Protein AF-A0A1S8MDS1-F1 (afdb_monomer)

Mean predicted aligned error: 8.6 Å

Foldseek 3Di:
DDDPDDDDDDDPQWPKDAFQFFKWWDFPPDIATAGFGIDTPFKTWGQGPVRDIDIDTPVRTPDMDTD

pLDDT: mean 77.58, std 19.83, range [33.16, 94.06]

Sequence (67 aa):
MQEYRTEYCLKDDEAAFYEDDKVDIQSNDKRIVGTIAVITAYRLFIDTEKGTRDFVNISDIRSVKKL

Radius of gyration: 12.63 Å; Cα contacts (8 Å, |Δi|>4): 125; chains: 1; bounding box: 33×22×27 Å

Solvent-accessible surface area (backbone atoms only — not comparable to full-atom values): 4161 Å² total; per-residue (Å²): 138,85,82,83,78,82,83,83,86,82,77,79,96,67,64,68,45,74,44,93,46,44,33,41,35,36,36,87,91,49,76,50,59,28,28,39,52,36,36,43,90,56,40,39,31,28,43,26,90,85,80,46,78,46,75,44,48,55,91,48,55,77,45,79,41,81,110

Structure (mmCIF, N/CA/C/O backbone):
data_AF-A0A1S8MDS1-F1
#
_entry.id   AF-A0A1S8MDS1-F1
#
loop_
_atom_site.group_PDB
_atom_site.id
_atom_site.type_symbol
_atom_site.label_atom_id
_atom_site.label_alt_id
_atom_site.label_comp_id
_atom_site.label_asym_id
_atom_site.label_entity_id
_atom_site.label_seq_id
_atom_site.pdbx_PDB_ins_code
_atom_site.Cartn_x
_atom_site.Cartn_y
_atom_site.Cartn_z
_atom_site.occupancy
_atom_site.B_iso_or_equiv
_atom_site.auth_seq_id
_atom_site.auth_comp_id
_atom_site.auth_asym_id
_atom_site.auth_atom_id
_atom_site.pdbx_PDB_model_num
ATOM 1 N N . MET A 1 1 ? 18.580 14.326 17.092 1.00 38.28 1 MET A N 1
ATOM 2 C CA . MET A 1 1 ? 18.545 14.042 15.644 1.00 38.28 1 MET A CA 1
ATOM 3 C C . MET A 1 1 ? 18.737 12.551 15.510 1.00 38.28 1 MET A C 1
ATOM 5 O O . MET A 1 1 ? 19.804 12.078 15.867 1.00 38.28 1 MET A O 1
ATOM 9 N N . GLN A 1 2 ? 17.683 11.811 15.178 1.00 40.03 2 GLN A N 1
ATOM 10 C CA . GLN A 1 2 ? 17.771 10.361 15.032 1.00 40.03 2 GLN A CA 1
ATOM 11 C C . GLN A 1 2 ? 17.986 10.074 13.546 1.00 40.03 2 GLN A C 1
ATOM 13 O O . GLN A 1 2 ? 17.159 10.446 12.718 1.00 40.03 2 GLN A O 1
ATOM 18 N N . GLU A 1 3 ? 19.156 9.535 13.217 1.00 42.69 3 GLU A N 1
ATOM 19 C CA . GLU A 1 3 ? 19.519 9.133 11.862 1.00 42.69 3 GLU A CA 1
ATOM 20 C C . GLU A 1 3 ? 18.748 7.859 11.501 1.00 42.69 3 GLU A C 1
ATOM 22 O O . GLU A 1 3 ? 19.021 6.786 12.039 1.00 42.69 3 GLU A O 1
ATOM 27 N N . TYR A 1 4 ? 17.780 7.965 10.591 1.00 36.28 4 TYR A N 1
ATOM 28 C CA . TYR A 1 4 ? 17.159 6.799 9.967 1.00 36.28 4 TYR A CA 1
ATOM 29 C C . TYR A 1 4 ? 18.059 6.333 8.824 1.00 36.28 4 TYR A C 1
ATOM 31 O O . TYR A 1 4 ? 17.969 6.795 7.686 1.00 36.28 4 TYR A O 1
ATOM 39 N N . ARG A 1 5 ? 18.996 5.443 9.152 1.00 37.47 5 ARG A N 1
ATOM 40 C CA . ARG A 1 5 ? 19.884 4.807 8.180 1.00 37.47 5 ARG A CA 1
ATOM 41 C C . ARG A 1 5 ? 19.101 3.710 7.458 1.00 37.47 5 ARG A C 1
ATOM 43 O O . ARG A 1 5 ? 18.882 2.638 8.010 1.00 37.47 5 ARG A O 1
ATOM 50 N N . THR A 1 6 ? 18.661 3.987 6.233 1.00 38.44 6 THR A N 1
ATOM 51 C CA . THR A 1 6 ? 18.092 2.951 5.358 1.00 38.44 6 THR A CA 1
ATOM 52 C C . THR A 1 6 ? 19.253 2.211 4.696 1.00 38.44 6 THR A C 1
ATOM 54 O O . THR A 1 6 ? 19.936 2.769 3.838 1.00 38.44 6 THR A O 1
ATOM 57 N N . GLU A 1 7 ? 19.534 0.984 5.136 1.00 40.28 7 GLU A N 1
ATOM 58 C CA . GLU A 1 7 ? 20.500 0.099 4.477 1.00 40.28 7 GLU A CA 1
ATOM 59 C C . GLU A 1 7 ? 19.791 -0.687 3.366 1.00 40.28 7 GLU A C 1
ATOM 61 O O . GLU A 1 7 ? 18.917 -1.512 3.620 1.00 40.28 7 GLU A O 1
ATOM 66 N N . TYR A 1 8 ? 20.163 -0.398 2.117 1.00 43.38 8 TYR A N 1
ATOM 67 C CA . TYR A 1 8 ? 19.632 -1.043 0.919 1.00 43.38 8 TYR A CA 1
ATOM 68 C C . TYR A 1 8 ? 20.501 -2.253 0.558 1.00 43.38 8 TYR A C 1
ATOM 70 O O . TYR A 1 8 ? 21.668 -2.097 0.200 1.00 43.38 8 TYR A O 1
ATOM 78 N N . CYS A 1 9 ? 19.937 -3.460 0.624 1.00 33.16 9 CYS A N 1
ATOM 79 C CA . CYS A 1 9 ? 20.555 -4.664 0.072 1.00 33.16 9 CYS A CA 1
ATOM 80 C C . CYS A 1 9 ? 19.871 -4.979 -1.261 1.00 33.16 9 CYS A C 1
ATOM 82 O O . CYS A 1 9 ? 18.764 -5.511 -1.285 1.00 33.16 9 CYS A O 1
ATOM 84 N N . LEU A 1 10 ? 20.508 -4.581 -2.364 1.00 43.75 10 LEU A N 1
ATOM 85 C CA . LEU A 1 10 ? 20.006 -4.785 -3.722 1.00 43.75 10 LEU A CA 1
ATOM 86 C C . LEU A 1 10 ? 20.668 -6.019 -4.339 1.00 43.75 10 LEU A C 1
ATOM 88 O O . LEU A 1 10 ? 21.893 -6.073 -4.468 1.00 43.75 10 LEU A O 1
ATOM 92 N N . LYS A 1 11 ? 19.844 -6.973 -4.772 1.00 41.94 11 LYS A N 1
ATOM 93 C CA . LYS A 1 11 ? 20.184 -7.927 -5.828 1.00 41.94 11 LYS A CA 1
ATOM 94 C C . LYS A 1 11 ? 18.988 -8.0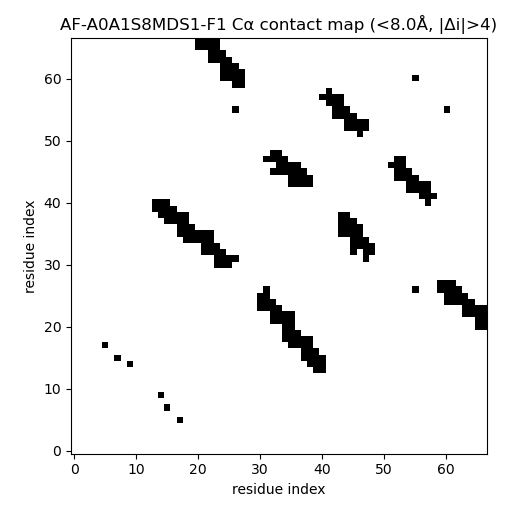32 -6.770 1.00 41.94 11 LYS A C 1
ATOM 96 O O . LYS A 1 11 ? 17.952 -8.531 -6.358 1.00 41.94 11 LYS A O 1
ATOM 101 N N . ASP A 1 12 ? 19.198 -7.527 -7.984 1.00 45.16 12 ASP A N 1
ATOM 102 C CA . ASP A 1 12 ? 18.412 -7.734 -9.206 1.00 45.16 12 ASP A CA 1
ATOM 103 C C . ASP A 1 12 ? 16.950 -7.205 -9.200 1.00 45.16 12 ASP A C 1
ATOM 105 O O . ASP A 1 12 ? 16.093 -7.648 -8.449 1.00 45.16 12 ASP A O 1
ATOM 109 N N . ASP A 1 13 ? 16.673 -6.225 -10.071 1.00 48.12 13 ASP A N 1
ATOM 110 C CA . ASP A 1 13 ? 15.357 -5.650 -10.448 1.00 48.12 13 ASP A CA 1
ATOM 111 C C . ASP A 1 13 ? 14.444 -4.977 -9.387 1.00 48.12 13 ASP A C 1
ATOM 113 O O . ASP A 1 13 ? 13.454 -4.338 -9.752 1.00 48.12 13 ASP A O 1
ATOM 117 N N . GLU A 1 14 ? 14.764 -5.010 -8.092 1.00 54.19 14 GLU A N 1
ATOM 118 C CA . GLU A 1 14 ? 13.864 -4.526 -7.028 1.00 54.19 14 GLU A CA 1
ATOM 119 C C . GLU A 1 14 ? 14.283 -3.179 -6.405 1.00 54.19 14 GLU A C 1
ATOM 121 O O . GLU A 1 14 ? 14.942 -3.123 -5.367 1.00 54.19 14 GLU A O 1
ATOM 126 N N . ALA A 1 15 ? 13.871 -2.052 -6.996 1.00 56.38 15 ALA A N 1
ATOM 127 C CA . ALA A 1 15 ? 13.975 -0.749 -6.329 1.00 56.38 15 ALA A CA 1
ATOM 128 C C . ALA A 1 15 ? 12.952 -0.670 -5.183 1.00 56.38 15 ALA A C 1
ATOM 130 O O . ALA A 1 15 ? 11.810 -0.292 -5.414 1.00 56.38 15 ALA A O 1
ATOM 131 N N . ALA A 1 16 ? 13.348 -1.079 -3.976 1.00 60.00 16 ALA A N 1
ATOM 132 C CA . ALA A 1 16 ? 12.535 -1.056 -2.764 1.00 60.00 16 ALA A CA 1
ATOM 133 C C . ALA A 1 16 ? 12.919 0.137 -1.866 1.00 60.00 16 ALA A C 1
ATOM 135 O O . ALA A 1 16 ? 14.050 0.205 -1.389 1.00 60.00 16 ALA A O 1
ATOM 136 N N . PHE A 1 17 ? 11.987 1.057 -1.617 1.00 70.81 17 PHE A N 1
ATOM 137 C CA . PHE A 1 17 ? 12.134 2.194 -0.699 1.00 70.81 17 PHE A CA 1
ATOM 138 C C . PHE A 1 17 ? 11.326 1.953 0.572 1.00 70.81 17 PHE A C 1
ATOM 140 O O . PHE A 1 17 ? 10.192 1.499 0.488 1.00 70.81 17 PHE A O 1
ATOM 147 N N . TYR A 1 18 ? 11.877 2.270 1.738 1.00 69.56 18 TYR A N 1
ATOM 148 C CA . TYR A 1 18 ? 11.152 2.175 3.006 1.00 69.56 18 TYR A CA 1
ATOM 149 C C . TYR A 1 18 ? 10.620 3.557 3.386 1.00 69.56 18 TYR A C 1
ATOM 151 O O . TYR A 1 18 ? 11.376 4.526 3.363 1.00 69.56 18 TYR A O 1
ATOM 159 N N . GLU A 1 19 ? 9.345 3.647 3.760 1.00 71.25 19 GLU A N 1
ATOM 160 C CA . GLU A 1 19 ? 8.759 4.869 4.325 1.00 71.25 19 GLU A CA 1
ATOM 161 C C . GLU A 1 19 ? 7.994 4.514 5.592 1.00 71.25 19 GLU A C 1
ATOM 163 O O . GLU A 1 19 ? 7.137 3.655 5.525 1.00 71.25 19 GLU A O 1
ATOM 168 N N . ASP A 1 20 ? 8.249 5.172 6.722 1.00 81.75 20 ASP A N 1
ATOM 169 C CA . ASP A 1 20 ? 7.561 4.908 8.002 1.00 81.75 20 ASP A CA 1
ATOM 170 C C . ASP A 1 20 ? 6.353 5.846 8.194 1.00 81.75 20 ASP A C 1
ATOM 172 O O . ASP A 1 20 ? 6.126 6.413 9.261 1.0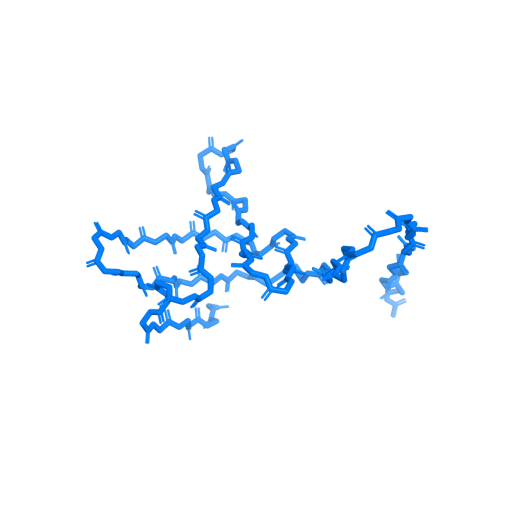0 81.75 20 ASP A O 1
ATOM 176 N N . ASP A 1 21 ? 5.596 6.083 7.120 1.00 85.94 21 ASP A N 1
ATOM 177 C CA . ASP A 1 21 ? 4.474 7.021 7.119 1.00 85.94 21 ASP A CA 1
ATOM 178 C C . ASP A 1 21 ? 3.129 6.304 7.231 1.00 85.94 21 ASP A C 1
ATOM 180 O O . ASP A 1 21 ? 2.833 5.362 6.490 1.00 85.94 21 ASP A O 1
ATOM 184 N N . LYS A 1 22 ? 2.270 6.795 8.133 1.00 90.38 22 LYS A N 1
ATOM 185 C CA . LYS A 1 22 ? 0.886 6.330 8.241 1.00 90.38 22 LYS A CA 1
ATOM 186 C C . LYS A 1 22 ? 0.061 6.897 7.087 1.00 90.38 22 LYS A C 1
ATOM 188 O O . LYS A 1 22 ? -0.008 8.109 6.884 1.00 90.38 22 LYS A O 1
ATOM 193 N N . VAL A 1 23 ? -0.590 6.014 6.341 1.00 91.06 23 VAL A N 1
ATOM 194 C CA . VAL A 1 23 ? -1.341 6.355 5.135 1.00 91.06 23 VAL A CA 1
ATOM 195 C C . VAL A 1 23 ? -2.712 5.698 5.104 1.00 91.06 23 VAL A C 1
ATOM 197 O O . VAL A 1 23 ? -2.945 4.625 5.660 1.00 91.06 23 VAL A O 1
ATOM 200 N N . ASP A 1 24 ? -3.618 6.365 4.405 1.00 91.69 24 ASP A N 1
ATOM 201 C CA . ASP A 1 24 ? -4.923 5.874 3.994 1.00 91.69 24 ASP A CA 1
ATOM 202 C C . ASP A 1 24 ? -4.944 5.771 2.468 1.00 91.69 24 ASP A C 1
ATOM 204 O O . ASP A 1 24 ? -4.800 6.772 1.756 1.00 91.69 24 ASP A O 1
ATOM 208 N N . ILE A 1 25 ? -5.068 4.546 1.967 1.00 90.88 25 ILE A N 1
ATOM 209 C CA . ILE A 1 25 ? -4.990 4.220 0.548 1.00 90.88 25 ILE A CA 1
ATOM 210 C C . ILE A 1 25 ? -6.346 3.751 0.068 1.00 90.88 25 ILE A C 1
ATOM 212 O O . ILE A 1 25 ? -6.871 2.736 0.527 1.00 90.88 25 ILE A O 1
ATOM 216 N N . GLN A 1 26 ? -6.872 4.451 -0.931 1.00 90.94 26 GLN A N 1
ATOM 217 C CA . GLN A 1 26 ? -8.047 4.023 -1.668 1.00 90.94 26 GLN A CA 1
ATOM 218 C C . GLN A 1 26 ? -7.602 3.320 -2.949 1.00 90.94 26 GLN A C 1
ATOM 220 O O . GLN A 1 26 ? -6.959 3.919 -3.812 1.00 90.94 26 GLN A O 1
ATOM 225 N N . SER A 1 27 ? -7.976 2.053 -3.083 1.00 88.12 27 SER A N 1
ATOM 226 C CA . SER A 1 27 ? -7.883 1.273 -4.316 1.00 88.12 27 SER A CA 1
ATOM 227 C C . SER A 1 27 ? -9.284 1.055 -4.907 1.00 88.12 27 SER A C 1
ATOM 229 O O . SER A 1 27 ? -10.274 1.538 -4.346 1.00 88.12 27 SER A O 1
ATOM 231 N N . ASN A 1 28 ? -9.372 0.367 -6.051 1.00 82.8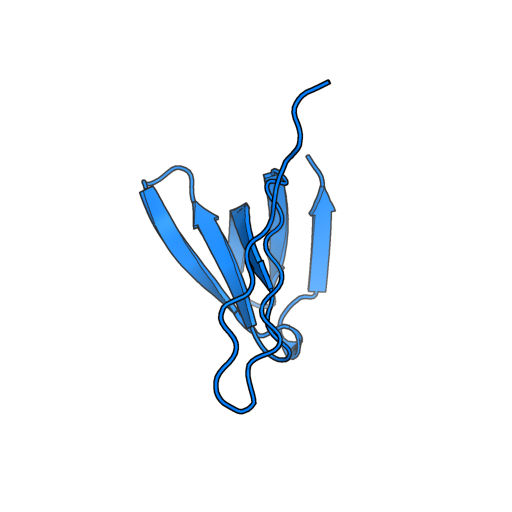8 28 ASN A N 1
ATOM 232 C CA . ASN A 1 28 ? -10.628 0.063 -6.745 1.00 82.88 28 ASN A CA 1
ATOM 233 C C . ASN A 1 28 ? -11.663 -0.571 -5.800 1.00 82.88 28 ASN A C 1
ATOM 235 O O . ASN A 1 28 ? -12.738 -0.003 -5.618 1.00 82.88 28 ASN A O 1
ATOM 239 N N . ASP A 1 29 ? -11.297 -1.679 -5.151 1.00 85.94 29 ASP A N 1
ATOM 240 C CA . ASP A 1 29 ? -12.224 -2.502 -4.357 1.00 85.94 29 ASP A CA 1
ATOM 241 C C . ASP A 1 29 ? -11.903 -2.516 -2.856 1.00 85.94 29 ASP A C 1
ATOM 243 O O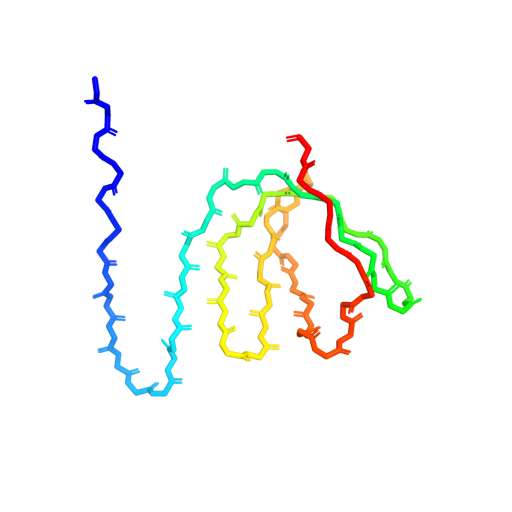 . ASP A 1 29 ? -12.575 -3.185 -2.071 1.00 85.94 29 ASP A O 1
ATOM 247 N N . LYS A 1 30 ? -10.858 -1.795 -2.431 1.00 87.31 30 LYS A N 1
ATOM 248 C CA . LYS A 1 30 ? -10.395 -1.807 -1.040 1.00 87.31 30 LYS A CA 1
ATOM 249 C C . LYS A 1 30 ? -9.908 -0.447 -0.565 1.00 87.31 30 LYS A C 1
ATOM 251 O O . LYS A 1 30 ? -9.360 0.337 -1.336 1.00 87.31 30 LYS A O 1
ATOM 256 N N . ARG A 1 31 ? -10.076 -0.203 0.734 1.00 91.56 31 ARG A N 1
ATOM 257 C CA . ARG A 1 31 ? -9.431 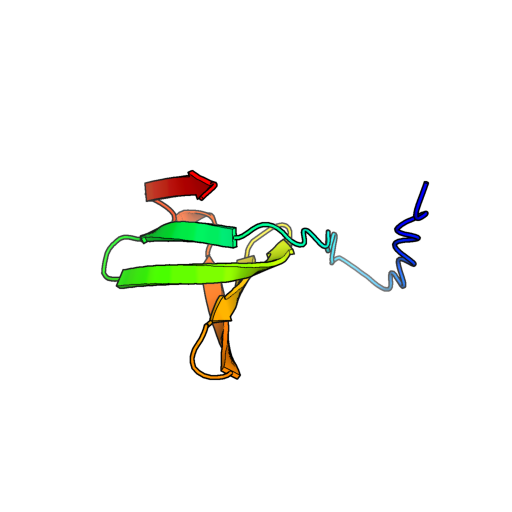0.885 1.472 1.00 91.56 31 ARG A CA 1
ATOM 258 C C . ARG A 1 31 ? -8.494 0.267 2.498 1.00 91.56 31 ARG A C 1
ATOM 260 O O . ARG A 1 31 ? -8.924 -0.600 3.259 1.00 91.56 31 ARG A O 1
ATOM 267 N N . ILE A 1 32 ? -7.237 0.689 2.503 1.00 91.81 32 ILE A N 1
ATOM 268 C CA . ILE A 1 32 ? -6.211 0.185 3.417 1.00 91.81 32 ILE A CA 1
ATOM 269 C C . ILE A 1 32 ? -5.699 1.352 4.246 1.00 91.81 32 ILE A C 1
ATOM 271 O O . ILE A 1 32 ? -5.294 2.368 3.693 1.00 91.81 32 ILE A O 1
ATOM 275 N N . VAL A 1 33 ? -5.686 1.183 5.565 1.00 93.25 33 VAL A N 1
ATOM 276 C CA . VAL A 1 33 ? -5.051 2.119 6.493 1.00 93.25 33 VAL A CA 1
ATOM 277 C C . VAL A 1 33 ? -3.931 1.381 7.215 1.00 93.25 33 VAL A C 1
ATOM 279 O O . VAL A 1 33 ? -4.145 0.286 7.741 1.00 93.25 33 VAL A O 1
ATOM 282 N N . GLY A 1 34 ? -2.740 1.967 7.227 1.00 93.06 34 GLY A N 1
ATOM 283 C CA . GLY A 1 34 ? -1.568 1.379 7.870 1.00 93.06 34 GLY A CA 1
ATOM 284 C C . GLY A 1 34 ? -0.323 2.229 7.672 1.00 93.06 34 GLY A C 1
ATOM 285 O O . GLY A 1 34 ? -0.419 3.362 7.208 1.00 93.06 34 GLY A O 1
ATOM 286 N N . THR A 1 35 ? 0.831 1.687 8.030 1.00 94.06 35 THR A N 1
ATOM 287 C CA . THR A 1 35 ? 2.130 2.331 7.807 1.00 94.06 35 THR A CA 1
ATOM 288 C C . THR A 1 35 ? 2.733 1.772 6.531 1.00 94.06 35 THR A C 1
ATOM 290 O O . THR A 1 35 ? 2.689 0.558 6.321 1.00 94.06 35 THR A O 1
ATOM 293 N N . ILE A 1 36 ? 3.264 2.626 5.656 1.00 91.88 36 ILE A N 1
ATOM 294 C CA . ILE A 1 36 ? 4.060 2.131 4.532 1.00 91.88 36 ILE A CA 1
ATOM 295 C C . ILE A 1 36 ? 5.197 1.275 5.115 1.00 91.88 36 ILE A C 1
ATOM 297 O O . ILE A 1 36 ? 5.737 1.552 6.175 1.00 91.88 36 ILE A O 1
ATOM 301 N N . ALA A 1 37 ? 5.481 0.144 4.490 1.00 90.50 37 ALA A N 1
ATOM 302 C CA . ALA A 1 37 ? 6.617 -0.683 4.870 1.00 90.50 37 ALA A CA 1
ATOM 303 C C . ALA A 1 37 ? 7.674 -0.581 3.781 1.00 90.50 37 ALA A C 1
ATOM 305 O O . ALA A 1 37 ? 8.827 -0.261 4.047 1.00 90.50 37 ALA A O 1
ATOM 306 N N . VAL A 1 38 ? 7.256 -0.837 2.538 1.00 88.69 38 VAL A N 1
ATOM 307 C CA . VAL A 1 38 ? 8.132 -0.862 1.367 1.00 88.69 38 VAL A CA 1
ATOM 308 C C . VAL A 1 38 ? 7.367 -0.401 0.133 1.00 88.69 38 VAL A C 1
ATOM 310 O O . VAL A 1 38 ? 6.242 -0.833 -0.104 1.00 88.69 38 VAL A O 1
ATOM 313 N N . ILE A 1 39 ? 7.997 0.408 -0.704 1.00 86.25 39 ILE A N 1
ATOM 314 C CA . ILE A 1 39 ? 7.522 0.810 -2.024 1.00 86.25 39 ILE A CA 1
ATOM 315 C C . ILE A 1 39 ? 8.451 0.195 -3.059 1.00 86.25 39 ILE A C 1
ATOM 317 O O . ILE A 1 39 ? 9.648 0.455 -3.023 1.00 86.25 39 ILE A O 1
ATOM 321 N N . THR A 1 40 ? 7.919 -0.601 -3.981 1.00 86.94 40 THR A N 1
ATOM 322 C CA . THR A 1 40 ? 8.660 -1.101 -5.146 1.00 86.94 40 THR A CA 1
ATOM 323 C C . THR A 1 40 ? 8.205 -0.416 -6.430 1.00 86.94 40 THR A C 1
ATOM 325 O O . THR A 1 40 ? 7.294 0.406 -6.410 1.00 86.94 40 THR A O 1
ATOM 328 N N . ALA A 1 41 ? 8.789 -0.767 -7.577 1.00 83.81 41 ALA A N 1
ATOM 329 C CA . ALA A 1 41 ? 8.365 -0.226 -8.872 1.00 83.81 41 ALA A CA 1
ATOM 330 C C . ALA A 1 41 ? 6.905 -0.563 -9.248 1.00 83.81 41 ALA A C 1
ATOM 332 O O . ALA A 1 41 ? 6.304 0.142 -10.056 1.00 83.81 41 ALA A O 1
ATOM 333 N N . TYR A 1 42 ? 6.322 -1.622 -8.671 1.00 86.12 42 TYR A N 1
ATOM 334 C CA . TYR A 1 42 ? 4.987 -2.110 -9.052 1.00 86.12 42 TYR A CA 1
ATOM 335 C C . TYR A 1 42 ? 4.030 -2.293 -7.875 1.00 86.12 42 TYR A C 1
ATOM 337 O O . TYR A 1 42 ? 2.814 -2.343 -8.077 1.00 86.12 42 TYR A O 1
ATOM 345 N N . ARG A 1 43 ? 4.548 -2.416 -6.648 1.00 88.00 43 ARG A N 1
ATOM 346 C CA . ARG A 1 43 ? 3.756 -2.731 -5.456 1.00 88.00 43 ARG A CA 1
ATOM 347 C C . ARG A 1 43 ? 4.104 -1.805 -4.303 1.00 88.00 43 ARG A C 1
ATOM 349 O O . ARG A 1 43 ? 5.256 -1.442 -4.112 1.00 88.00 43 ARG A O 1
ATOM 356 N N . LEU A 1 44 ? 3.101 -1.495 -3.499 1.00 89.50 44 LEU A N 1
ATOM 357 C CA . LEU A 1 44 ? 3.234 -0.779 -2.240 1.00 89.50 44 LEU A CA 1
ATOM 358 C C . LEU A 1 44 ? 2.809 -1.709 -1.106 1.00 89.50 44 LEU A C 1
ATOM 360 O O . LEU A 1 44 ? 1.681 -2.199 -1.109 1.00 89.50 44 LEU A O 1
ATOM 364 N N . PHE A 1 45 ? 3.714 -1.963 -0.169 1.00 92.25 45 PHE A N 1
ATOM 365 C CA . PHE A 1 45 ? 3.507 -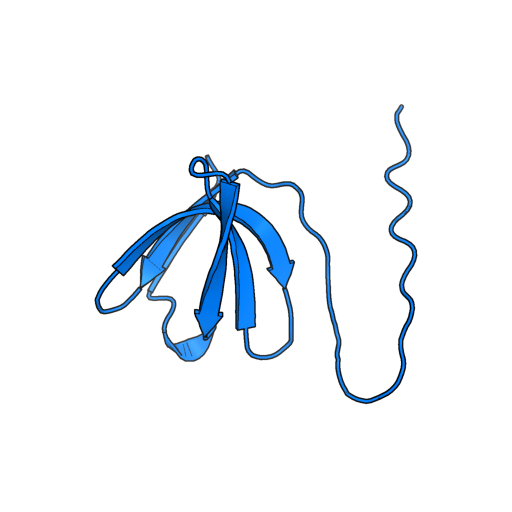2.792 1.013 1.00 92.25 45 PHE A CA 1
ATOM 366 C C . PHE A 1 45 ? 3.162 -1.921 2.213 1.00 92.25 45 PHE A C 1
ATOM 368 O O . PHE A 1 45 ? 3.809 -0.899 2.447 1.00 92.25 45 PHE A O 1
ATOM 375 N N . ILE A 1 46 ? 2.153 -2.339 2.971 1.00 91.94 46 ILE A N 1
ATOM 376 C CA . ILE A 1 46 ? 1.586 -1.583 4.086 1.00 91.94 46 ILE A CA 1
ATOM 377 C C . ILE A 1 46 ? 1.430 -2.527 5.274 1.00 91.94 46 ILE A C 1
ATOM 379 O O . ILE A 1 46 ? 0.745 -3.550 5.181 1.00 91.94 46 ILE A O 1
ATOM 383 N N . ASP A 1 47 ? 2.030 -2.163 6.400 1.00 94.00 47 ASP A N 1
ATOM 384 C CA . ASP A 1 47 ? 1.811 -2.832 7.674 1.00 94.00 47 ASP A CA 1
ATOM 385 C C . ASP A 1 47 ? 0.530 -2.272 8.305 1.00 94.00 47 ASP A C 1
ATOM 387 O O . ASP A 1 47 ? 0.431 -1.111 8.707 1.00 94.00 47 ASP A O 1
ATOM 391 N N . THR A 1 48 ? -0.512 -3.101 8.317 1.00 91.44 48 THR A N 1
ATOM 392 C CA . THR A 1 48 ? -1.836 -2.729 8.831 1.00 91.44 48 THR A CA 1
ATOM 393 C C . THR A 1 48 ? -1.876 -2.813 10.356 1.00 91.44 48 THR A C 1
ATOM 395 O O . THR A 1 48 ? -1.172 -3.616 10.968 1.00 91.44 48 THR A O 1
ATOM 398 N N . GLU A 1 49 ? -2.788 -2.073 10.992 1.00 87.06 49 GLU A N 1
ATOM 399 C CA . GLU A 1 49 ? -2.963 -2.091 12.460 1.00 87.06 49 GLU A CA 1
ATOM 400 C C . GLU A 1 49 ? -3.355 -3.473 13.020 1.00 87.06 49 GLU A C 1
ATOM 402 O O . GLU A 1 49 ? -3.250 -3.719 14.219 1.00 87.06 49 GLU A O 1
ATOM 407 N N . LYS A 1 50 ? -3.775 -4.407 12.158 1.00 87.12 50 LYS A N 1
ATOM 408 C CA . LYS A 1 50 ? -4.062 -5.804 12.517 1.00 87.12 50 LYS A CA 1
ATOM 409 C C . LYS A 1 50 ? -2.799 -6.672 12.629 1.00 87.12 50 LYS A C 1
ATOM 411 O O . LYS A 1 50 ? -2.917 -7.871 12.864 1.00 87.12 50 LYS A O 1
ATOM 416 N N . GLY A 1 51 ? -1.611 -6.095 12.429 1.00 87.31 51 GLY A 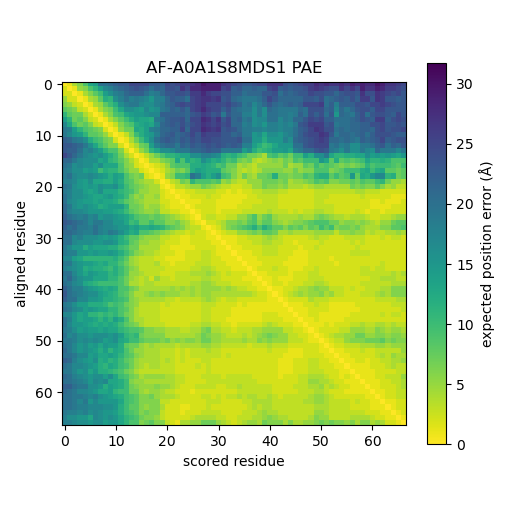N 1
ATOM 417 C CA . GLY A 1 51 ? -0.329 -6.804 12.443 1.00 87.31 51 GLY A CA 1
ATOM 418 C C . GLY A 1 51 ? -0.067 -7.637 11.184 1.00 87.31 51 GLY A C 1
ATOM 419 O O . GLY A 1 51 ? 0.865 -8.435 11.157 1.00 87.31 51 GLY A O 1
ATOM 420 N N . THR A 1 52 ? -0.889 -7.476 10.145 1.00 91.19 52 THR A N 1
ATOM 421 C CA . THR A 1 52 ? -0.704 -8.124 8.841 1.00 91.19 52 THR A CA 1
ATOM 422 C C . THR A 1 52 ? -0.094 -7.156 7.834 1.00 91.19 52 THR A C 1
ATOM 424 O O . THR A 1 52 ? -0.485 -5.986 7.799 1.00 91.19 52 THR A O 1
ATOM 427 N N . ARG A 1 53 ? 0.804 -7.656 6.979 1.00 91.06 53 ARG A N 1
ATOM 428 C CA . ARG A 1 53 ? 1.360 -6.919 5.839 1.00 91.06 53 ARG A CA 1
ATOM 429 C C . ARG A 1 53 ? 0.499 -7.144 4.601 1.00 91.06 53 ARG A C 1
ATOM 431 O O . ARG A 1 53 ? 0.415 -8.270 4.114 1.00 91.06 53 ARG A O 1
ATOM 438 N N . ASP A 1 54 ? -0.133 -6.087 4.111 1.00 91.81 54 ASP A N 1
ATOM 439 C CA . ASP A 1 54 ? -0.896 -6.096 2.859 1.00 91.81 54 ASP A CA 1
ATOM 440 C C . ASP A 1 54 ? -0.082 -5.410 1.753 1.00 91.81 54 ASP A C 1
ATOM 442 O O . ASP A 1 54 ? 0.891 -4.701 2.020 1.00 91.81 54 ASP A O 1
ATOM 446 N N . PHE A 1 55 ? -0.468 -5.624 0.500 1.00 91.31 55 PHE A N 1
ATOM 447 C CA . PHE A 1 55 ? 0.102 -4.918 -0.636 1.00 91.31 55 PHE A CA 1
ATOM 448 C C . PHE A 1 55 ? -0.977 -4.435 -1.604 1.00 91.31 55 PHE A C 1
ATOM 450 O O . PHE A 1 55 ? -2.064 -5.005 -1.737 1.00 91.31 55 PHE A O 1
ATOM 457 N N . VAL A 1 56 ? -0.665 -3.366 -2.322 1.00 89.62 56 VAL A N 1
ATOM 458 C CA . VAL A 1 56 ? -1.488 -2.836 -3.408 1.00 89.62 56 VAL A CA 1
ATOM 459 C C . VAL A 1 56 ? -0.613 -2.660 -4.644 1.00 89.62 56 VAL A C 1
ATOM 461 O O . VAL A 1 56 ? 0.533 -2.223 -4.530 1.00 89.62 56 VAL A O 1
ATOM 464 N N . ASN A 1 57 ? -1.114 -3.033 -5.826 1.00 90.06 57 ASN A N 1
ATOM 465 C CA . ASN A 1 57 ? -0.405 -2.681 -7.054 1.00 90.0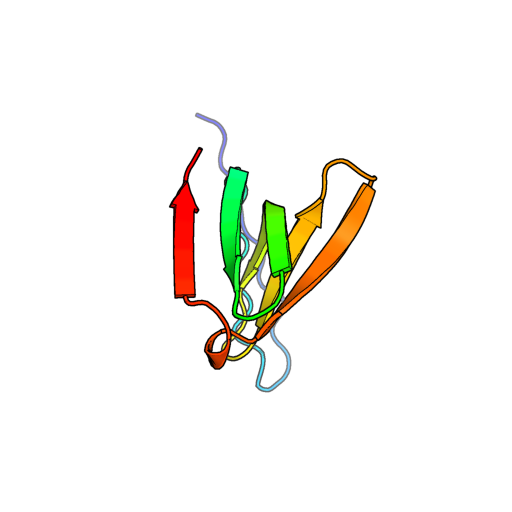6 57 ASN A CA 1
ATOM 466 C C . ASN A 1 57 ? -0.524 -1.177 -7.254 1.00 90.06 57 ASN A C 1
ATOM 468 O O . ASN A 1 57 ? -1.607 -0.618 -7.097 1.00 90.06 57 ASN A O 1
ATOM 472 N N . ILE A 1 58 ? 0.566 -0.532 -7.654 1.00 87.38 58 ILE A N 1
ATOM 473 C CA . ILE A 1 58 ? 0.588 0.921 -7.852 1.00 87.38 58 ILE A CA 1
ATOM 474 C C . ILE A 1 58 ? -0.454 1.346 -8.895 1.00 87.38 58 ILE A C 1
ATOM 476 O O . ILE A 1 58 ? -1.126 2.356 -8.716 1.00 87.38 58 ILE A O 1
ATOM 480 N N . SER A 1 59 ? -0.669 0.524 -9.925 1.00 88.19 59 SER A N 1
ATOM 481 C CA . SER A 1 59 ? -1.700 0.740 -10.948 1.00 88.19 59 SER A CA 1
ATOM 482 C C . SER A 1 59 ? -3.139 0.704 -10.415 1.00 88.19 59 SER A C 1
ATOM 484 O O . SER A 1 59 ? -4.026 1.265 -11.050 1.00 88.19 59 SER A O 1
ATOM 486 N N . ASP A 1 60 ? -3.375 0.075 -9.260 1.00 89.88 60 ASP A N 1
ATOM 487 C CA . ASP A 1 60 ? -4.698 -0.031 -8.632 1.00 89.88 60 ASP A CA 1
ATOM 488 C C . ASP A 1 60 ? -4.949 1.076 -7.592 1.00 89.88 60 ASP A C 1
ATOM 490 O O . ASP A 1 60 ? -6.031 1.130 -6.996 1.00 89.88 60 ASP A O 1
ATOM 494 N N . ILE A 1 61 ? -3.961 1.937 -7.323 1.00 90.31 61 ILE A N 1
ATOM 495 C CA . ILE A 1 61 ? -4.078 3.034 -6.358 1.00 90.31 61 ILE A CA 1
ATOM 496 C C . ILE A 1 61 ? -4.862 4.180 -6.999 1.00 90.31 61 ILE A C 1
ATOM 498 O O . ILE A 1 61 ? -4.444 4.763 -7.995 1.00 90.31 61 ILE A O 1
ATOM 502 N N . ARG A 1 62 ? -5.988 4.553 -6.385 1.00 91.81 62 ARG A N 1
ATOM 503 C CA . ARG A 1 62 ? -6.775 5.729 -6.785 1.00 91.81 62 ARG A CA 1
ATOM 504 C C . ARG A 1 62 ? -6.361 6.985 -6.032 1.00 91.81 62 ARG A C 1
ATOM 506 O O . ARG A 1 62 ? -6.337 8.064 -6.613 1.00 91.81 62 ARG A O 1
ATOM 513 N N . SER A 1 63 ? -6.058 6.859 -4.741 1.00 90.56 63 SER A N 1
ATOM 514 C CA . SER A 1 63 ? -5.556 7.971 -3.930 1.00 90.56 63 SER A CA 1
ATOM 515 C C . SER A 1 63 ? -4.770 7.478 -2.724 1.00 90.56 63 SER A C 1
ATOM 517 O O . SER A 1 63 ? -5.139 6.471 -2.119 1.00 90.56 63 SER A O 1
ATOM 519 N N . VAL A 1 64 ? -3.757 8.246 -2.326 1.00 88.69 64 VAL A N 1
ATOM 520 C CA . VAL A 1 64 ? -3.009 8.062 -1.076 1.00 88.69 64 VAL A CA 1
ATOM 521 C C . VAL A 1 64 ? -3.122 9.343 -0.264 1.00 88.69 64 VAL A C 1
ATOM 523 O O . VAL A 1 64 ? -2.861 10.430 -0.781 1.00 88.69 64 VAL A O 1
ATOM 526 N N . LYS A 1 65 ? -3.512 9.225 1.003 1.00 90.44 65 LYS A N 1
ATOM 527 C CA . LYS A 1 65 ? -3.550 10.336 1.951 1.00 90.44 65 LYS A CA 1
ATOM 528 C C . LYS A 1 65 ? -2.648 10.019 3.138 1.00 90.44 65 LYS A C 1
ATOM 530 O O . LYS A 1 65 ? -2.888 9.045 3.843 1.00 90.44 65 LYS A O 1
ATOM 535 N N . LYS A 1 66 ? -1.642 10.863 3.368 1.00 88.00 66 LYS A N 1
ATOM 536 C CA . LYS A 1 66 ? -0.823 10.833 4.585 1.00 88.00 66 LYS A CA 1
ATOM 537 C C . LYS A 1 66 ? -1.659 11.302 5.783 1.00 88.00 66 LYS A C 1
ATOM 539 O O . LYS A 1 66 ? -2.419 12.268 5.644 1.00 88.00 66 LYS A O 1
ATOM 544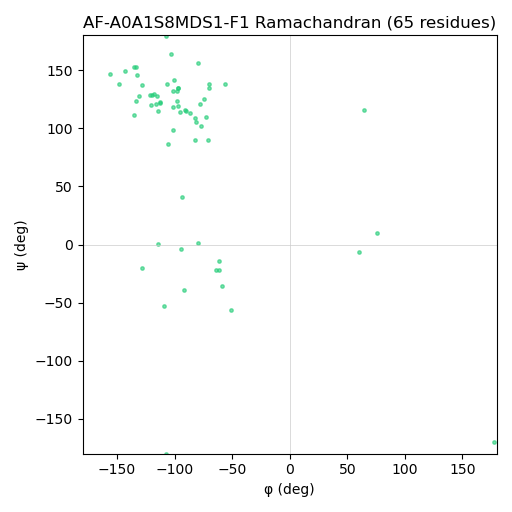 N N . LEU A 1 67 ? -1.568 10.581 6.901 1.00 82.75 67 LEU A N 1
ATOM 545 C CA . LEU A 1 67 ? -2.331 10.815 8.134 1.00 82.75 67 LEU A CA 1
ATOM 546 C C . LEU A 1 67 ? -1.497 11.500 9.217 1.00 82.75 67 LEU A C 1
ATOM 548 O O . LEU A 1 67 ? -0.267 11.283 9.248 1.00 82.75 67 LEU A O 1
#

Organism: NCBI:txid36839

Secondary structure (DSSP, 8-state):
-----------SS---B----EEEEEESS-EEEEEEEEE-SSEEEEEETTS-EEEEEGGGEEEEEE-

Nearest PDB structures (foldseek):
  3hfo-assembly1_B  TM=9.082E-01  e=6.961E-02  Synechocystis sp. PCC 6803
  2xk0-assembly1_A  TM=7.058E-01  e=1.217E-01  Drosophila melanogaster
  5i0i-assembly2_B  TM=6.947E-01  e=2.661E-01  Homo sapiens
  8q6t-assembly1_H  TM=6.219E-01  e=3.720E-01  Mus musculus
  5y4r-assembly1_D  TM=5.283E-01  e=9.094E-01  Pseudomonas aeruginosa PAO1